Protein AF-A0A811JUZ6-F1 (afdb_monomer_lite)

Organism: NCBI:txid465554

Radius of gyration: 28.34 Å; chains: 1; bounding box: 61×56×76 Å

pLDDT: mean 74.96, std 20.58, range [32.88, 97.19]

InterPro domains:
  IPR011598 Myc-type, basic helix-loop-helix (bHLH) domain [PF00010] (35-86)
  IPR011598 Myc-type, basic helix-loop-helix (bHLH) domain [PS50888] (34-85)
  IPR011598 Myc-type, basic helix-loop-helix (bHLH) domain [SM00353] (40-91)
  IPR036638 Helix-loop-helix DNA-binding domain superfamily [G3DSA:4.10.280.10] (29-95)
  IPR036638 Helix-loop-helix DNA-binding domain superfamily [SSF47459] (28-90)

Foldseek 3Di:
DDDDDDDDDDDDDDDDDDDPPPDPPVVVVVVVVVVVVVVVVVVVVVVVVVLVVLVVLVVVAPDVDPDDDDSVLSVVLSVVVVVLVVQQVVQPWDQDPVRDIDTRDSVVSVVVVVVSVPDDDVVVVVVVVCVVVVVPDPPPDPDDDDD

Sequence (147 aa):
MEGMERYDYYYNQTASSHSPTSSCQSIKSDQKKIKKKKSSEKERIRNLEIKKKLAEIASLMPLQNTQSLSRIRTLRLATKYISHLQGILNGETIDTYEGGRRLRDYNDFQRDVNEEMQRTNSYKERAEMEMRMGLGTSCPPKNQQYY

Structure (mmCIF, N/CA/C/O backbone):
data_AF-A0A811JUZ6-F1
#
_entry.id   AF-A0A811JUZ6-F1
#
loop_
_atom_site.group_PDB
_atom_site.id
_atom_site.type_symbol
_atom_site.label_atom_id
_atom_site.label_alt_id
_atom_site.label_comp_id
_atom_site.label_asym_id
_atom_site.label_entity_id
_atom_site.label_seq_id
_atom_site.pdbx_PDB_ins_code
_atom_site.Cartn_x
_atom_site.Cartn_y
_atom_site.Cartn_z
_atom_site.occupancy
_atom_site.B_iso_or_equiv
_atom_site.auth_seq_id
_atom_site.auth_comp_id
_atom_site.auth_asym_id
_atom_site.auth_atom_id
_atom_site.pdbx_PDB_model_num
ATOM 1 N N . MET A 1 1 ? 1.558 -23.875 49.336 1.00 37.91 1 MET A N 1
ATOM 2 C CA . MET A 1 1 ? 1.652 -23.483 47.917 1.00 37.91 1 MET A CA 1
ATOM 3 C C . MET A 1 1 ? 0.276 -22.967 47.530 1.00 37.91 1 MET A C 1
ATOM 5 O O . MET A 1 1 ? -0.632 -23.770 47.388 1.00 37.91 1 MET A O 1
ATOM 9 N N . GLU A 1 2 ? -0.028 -21.689 47.762 1.00 42.19 2 GLU A N 1
ATOM 10 C CA . GLU A 1 2 ? 0.341 -20.540 46.899 1.00 42.19 2 GLU A CA 1
ATOM 11 C C . GLU A 1 2 ? -0.189 -20.738 45.461 1.00 42.19 2 GLU A C 1
ATOM 13 O O . GLU A 1 2 ? 0.091 -21.764 44.861 1.00 42.19 2 GLU A O 1
ATOM 18 N N . GLY A 1 3 ? -0.978 -19.850 44.851 1.00 39.19 3 GLY A N 1
ATOM 19 C CA . GLY A 1 3 ? -1.150 -18.430 45.130 1.00 39.19 3 GLY A CA 1
ATOM 20 C C . GLY A 1 3 ? -2.511 -17.871 44.700 1.00 39.19 3 GLY A C 1
ATOM 21 O O . GLY A 1 3 ? -3.052 -18.178 43.640 1.00 39.19 3 GLY A O 1
ATOM 22 N N . MET A 1 4 ? -3.013 -17.017 45.591 1.00 40.50 4 MET A N 1
ATOM 23 C CA . MET A 1 4 ? -3.752 -15.774 45.335 1.00 40.50 4 MET A CA 1
ATOM 24 C C . MET A 1 4 ? -3.066 -14.996 44.186 1.00 40.50 4 MET A C 1
ATOM 26 O O . MET A 1 4 ? -1.860 -15.114 44.024 1.00 40.50 4 MET A O 1
ATOM 30 N N . GLU A 1 5 ? -3.743 -14.265 43.299 1.00 44.50 5 GLU A N 1
ATOM 31 C CA . GLU A 1 5 ? -4.327 -12.928 43.508 1.00 44.50 5 GLU A CA 1
ATOM 32 C C . GLU A 1 5 ? -5.259 -12.635 42.306 1.00 44.50 5 GLU A C 1
ATOM 34 O O . GLU A 1 5 ? -4.883 -12.845 41.159 1.00 44.50 5 GLU A O 1
ATOM 39 N N . ARG A 1 6 ? -6.552 -12.323 42.450 1.00 49.72 6 ARG A N 1
ATOM 40 C CA . ARG A 1 6 ? -7.182 -11.145 43.075 1.00 49.72 6 ARG A CA 1
ATOM 41 C C . ARG A 1 6 ? -6.804 -9.819 42.393 1.00 49.72 6 ARG A C 1
ATOM 43 O O . ARG A 1 6 ? -6.071 -9.022 42.955 1.00 49.72 6 ARG A O 1
ATOM 50 N N . TYR A 1 7 ? -7.405 -9.547 41.233 1.00 42.19 7 TYR A N 1
ATOM 51 C CA . TYR A 1 7 ? -7.471 -8.198 40.655 1.00 42.19 7 TYR A CA 1
ATOM 52 C C . TYR A 1 7 ? -8.901 -7.853 40.231 1.00 42.19 7 TYR A C 1
ATOM 54 O O . TYR A 1 7 ? -9.239 -7.841 39.058 1.00 42.19 7 TYR A O 1
ATOM 62 N N . ASP A 1 8 ? -9.732 -7.550 41.224 1.00 42.47 8 ASP A N 1
ATOM 63 C CA . ASP A 1 8 ? -10.999 -6.842 41.044 1.00 42.47 8 ASP A CA 1
ATOM 64 C C . ASP A 1 8 ? -11.174 -5.898 42.235 1.00 42.47 8 ASP A C 1
ATOM 66 O O . ASP A 1 8 ? -11.950 -6.171 43.142 1.00 42.47 8 ASP A O 1
ATOM 70 N N . TYR A 1 9 ? -10.407 -4.807 42.297 1.00 36.41 9 TYR A N 1
ATOM 71 C CA . TYR A 1 9 ? -10.768 -3.666 43.141 1.00 36.41 9 TYR A CA 1
ATOM 72 C C . TYR A 1 9 ? -10.043 -2.409 42.667 1.00 36.41 9 TYR A C 1
ATOM 74 O O . TYR A 1 9 ? -8.823 -2.371 42.683 1.00 36.41 9 TYR A O 1
ATOM 82 N N . TYR A 1 10 ? -10.804 -1.419 42.199 1.00 39.44 10 TYR A N 1
ATOM 83 C CA . TYR A 1 10 ? -10.721 -0.001 42.579 1.00 39.44 10 TYR A CA 1
ATOM 84 C C . TYR A 1 10 ? -11.615 0.799 41.624 1.00 39.44 10 TYR A C 1
ATOM 86 O O . TYR A 1 10 ? -11.217 1.122 40.512 1.00 39.44 10 TYR A O 1
ATOM 94 N N . TYR A 1 11 ? -12.844 1.102 42.052 1.00 35.69 11 TYR A N 1
ATOM 95 C CA . TYR A 1 11 ? -13.319 2.487 42.157 1.00 35.69 11 TYR A CA 1
ATOM 96 C C . TYR A 1 11 ? -14.710 2.535 42.811 1.00 35.69 11 TYR A C 1
ATOM 98 O O . TYR A 1 11 ? -15.635 1.846 42.383 1.00 35.69 11 TYR A O 1
ATOM 106 N N . ASN A 1 12 ? -14.827 3.457 43.774 1.00 36.53 12 ASN A N 1
ATOM 107 C CA . ASN A 1 12 ? -16.031 4.027 44.396 1.00 36.53 12 ASN A CA 1
ATOM 108 C C . ASN A 1 12 ? -16.458 3.464 45.759 1.00 36.53 12 ASN A C 1
ATOM 110 O O . ASN A 1 12 ? -17.409 2.692 45.870 1.00 36.53 12 ASN A O 1
ATOM 114 N N . GLN A 1 13 ? -15.836 3.993 46.816 1.00 32.88 13 GLN A N 1
ATOM 115 C CA . GLN A 1 13 ? -16.524 4.183 48.092 1.00 32.88 13 GLN A CA 1
ATOM 116 C C . GLN A 1 13 ? -15.930 5.380 48.847 1.00 32.88 13 GLN A C 1
ATOM 118 O O . GLN A 1 13 ? -14.979 5.254 49.608 1.00 32.88 13 GLN A O 1
ATOM 123 N N . THR A 1 14 ? -16.491 6.566 48.610 1.00 42.81 14 THR A N 1
ATOM 124 C CA . THR A 1 14 ? -16.527 7.624 49.623 1.00 42.81 14 THR A CA 1
ATOM 125 C C . THR A 1 14 ? -17.924 7.610 50.228 1.00 42.81 14 THR A C 1
ATOM 127 O O . THR A 1 14 ? -18.934 7.594 49.523 1.00 42.81 14 THR A O 1
ATOM 130 N N . ALA A 1 15 ? -17.954 7.494 51.550 1.00 40.59 15 ALA A N 1
ATOM 131 C CA . ALA A 1 15 ? -19.145 7.325 52.356 1.00 40.59 15 ALA A CA 1
ATOM 132 C C . ALA A 1 15 ? -20.106 8.515 52.218 1.00 40.59 15 ALA A C 1
ATOM 134 O O . ALA A 1 15 ? -19.709 9.670 52.356 1.00 40.59 15 ALA A O 1
ATOM 135 N N . SER A 1 16 ? -21.389 8.219 52.015 1.00 37.88 16 SER A N 1
ATOM 136 C CA . SER A 1 16 ? -22.477 9.124 52.369 1.00 37.88 16 SER A CA 1
ATOM 137 C C . SER A 1 16 ? -23.706 8.302 52.766 1.00 37.88 16 SER A C 1
ATOM 139 O O . SER A 1 16 ? -24.125 7.372 52.074 1.00 37.88 16 SER A O 1
ATOM 141 N N . SER A 1 17 ? -24.197 8.627 53.955 1.00 36.22 17 SER A N 1
ATOM 142 C CA . SER A 1 17 ? -25.362 8.122 54.683 1.00 36.22 17 SER A CA 1
ATOM 143 C C . SER A 1 17 ? -26.558 7.724 53.809 1.00 36.22 17 SER A C 1
ATOM 145 O O . SER A 1 17 ? -27.027 8.503 52.983 1.00 36.22 17 SER A O 1
ATOM 147 N N . HIS A 1 18 ? -27.086 6.518 54.032 1.00 39.03 18 HIS A N 1
ATOM 148 C CA . HIS A 1 18 ? -28.285 6.006 53.368 1.00 39.03 18 HIS A CA 1
ATOM 149 C C . HIS A 1 18 ? -29.571 6.567 53.990 1.00 39.03 18 HIS A C 1
ATOM 151 O O . HIS A 1 18 ? -29.889 6.300 55.145 1.00 39.03 18 HIS A O 1
ATOM 157 N N . SER A 1 19 ? -30.340 7.280 53.168 1.00 36.06 19 SER A N 1
ATOM 158 C CA . SER A 1 19 ? -31.801 7.396 53.258 1.00 36.06 19 SER A CA 1
ATOM 159 C C . SER A 1 19 ? -32.424 6.397 52.262 1.00 36.06 19 SER A C 1
ATOM 161 O O . SER A 1 19 ? -31.842 6.184 51.193 1.00 36.06 19 SER A O 1
ATOM 163 N N . PRO A 1 20 ? -33.584 5.773 52.536 1.00 48.97 20 PRO A N 1
ATOM 164 C CA . PRO A 1 20 ? -34.145 4.754 51.657 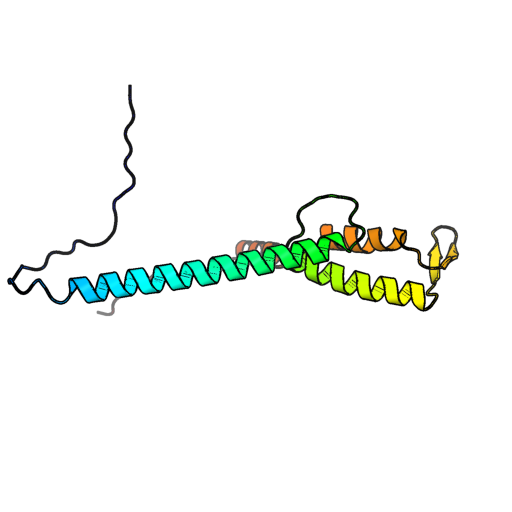1.00 48.97 20 PRO A CA 1
ATOM 165 C C . PRO A 1 20 ? -34.970 5.400 50.534 1.00 48.97 20 PRO A C 1
ATOM 167 O O . PRO A 1 20 ? -36.147 5.693 50.703 1.00 48.97 20 PRO A O 1
ATOM 170 N N . THR A 1 21 ? -34.367 5.606 49.361 1.00 44.41 21 THR A N 1
ATOM 171 C CA . THR A 1 21 ? -35.087 5.919 48.105 1.00 44.41 21 THR A CA 1
ATOM 172 C C . THR A 1 21 ? -34.465 5.168 46.917 1.00 44.41 21 THR A C 1
ATOM 174 O O . THR A 1 21 ? -34.120 5.726 45.878 1.00 44.41 21 THR A O 1
ATOM 177 N N . SER A 1 22 ? -34.287 3.852 47.071 1.00 54.47 22 SER A N 1
ATOM 178 C CA . SER A 1 22 ? -33.660 2.978 46.071 1.00 54.47 22 SER A CA 1
ATOM 179 C C . SER A 1 22 ? -34.705 2.182 45.289 1.00 54.47 22 SER A C 1
ATOM 181 O O . SER A 1 22 ? -35.244 1.200 45.784 1.00 54.47 22 SER A O 1
ATOM 183 N N . SER A 1 23 ? -34.998 2.608 44.060 1.00 48.53 23 SER A N 1
ATOM 184 C CA . SER A 1 23 ? -35.636 1.743 43.050 1.00 48.53 23 SER A CA 1
ATOM 185 C C . SER A 1 23 ? -35.477 2.320 41.634 1.00 48.53 23 SER A C 1
ATOM 187 O O . SER A 1 23 ? -35.085 1.622 40.701 1.00 48.53 23 SER A O 1
ATOM 189 N N . CYS A 1 24 ? -35.622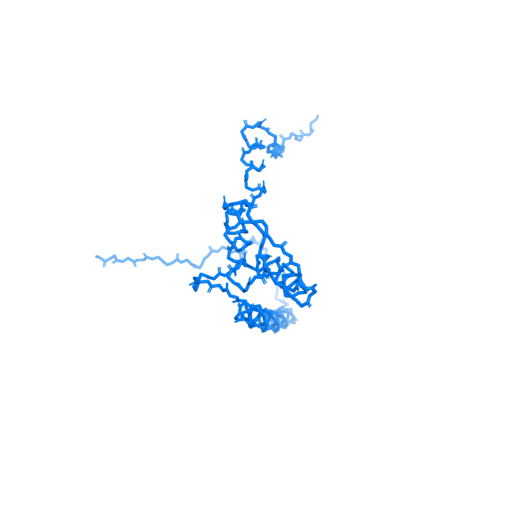 3.638 41.456 1.00 38.78 24 CYS A N 1
ATOM 190 C CA . CYS A 1 24 ? -35.702 4.222 40.107 1.00 38.78 24 CYS A CA 1
ATOM 191 C C . CYS A 1 24 ? -34.365 4.680 39.482 1.00 38.78 24 CYS A C 1
ATOM 193 O O . CYS A 1 24 ? -34.323 4.991 38.288 1.00 38.78 24 CYS A O 1
ATOM 195 N N . GLN A 1 25 ? -33.262 4.742 40.238 1.00 47.16 25 GLN A N 1
ATOM 196 C CA . GLN A 1 25 ? -31.974 5.244 39.720 1.00 47.16 25 GLN A CA 1
ATOM 197 C C . GLN A 1 25 ? -31.077 4.146 39.113 1.00 47.16 25 GLN A C 1
ATOM 199 O O . GLN A 1 25 ? -30.331 4.416 38.168 1.00 47.16 25 GLN A O 1
ATOM 204 N N . SER A 1 26 ? -31.205 2.898 39.579 1.00 54.88 26 SER A N 1
ATOM 205 C CA . SER A 1 26 ? -30.421 1.746 39.101 1.00 54.88 26 SER A CA 1
ATOM 206 C C . SER A 1 26 ? -30.705 1.424 37.625 1.00 5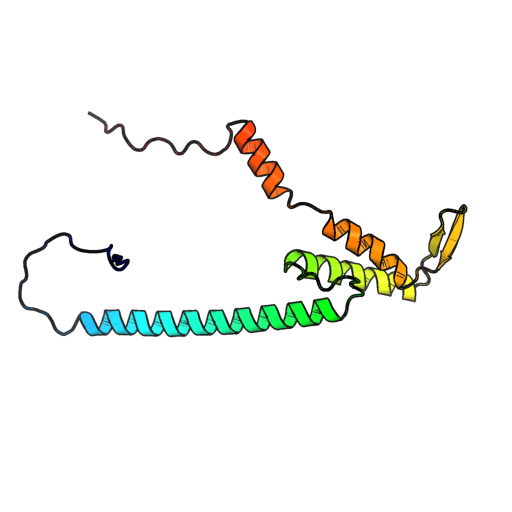4.88 26 SER A C 1
ATOM 208 O O . SER A 1 26 ? -29.770 1.354 36.822 1.00 54.88 26 SER A O 1
ATOM 210 N N . ILE A 1 27 ? -31.979 1.401 37.219 1.00 56.72 27 ILE A N 1
ATOM 211 C CA . ILE A 1 27 ? -32.413 1.069 35.848 1.00 56.72 27 ILE A CA 1
ATOM 212 C C . ILE A 1 27 ? -31.796 2.011 34.799 1.00 56.72 27 ILE A C 1
ATOM 214 O O . ILE A 1 27 ? -31.357 1.575 33.732 1.00 56.72 27 ILE A O 1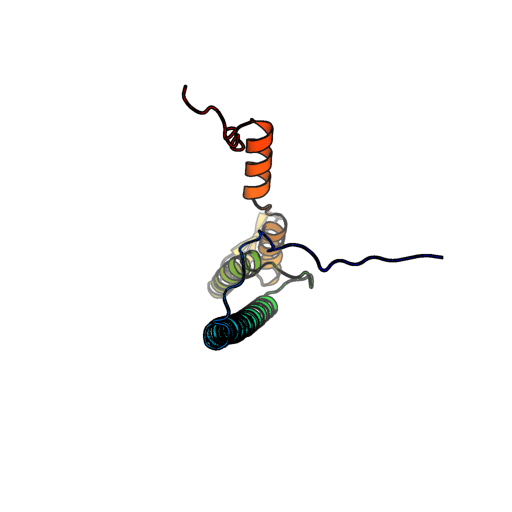
ATOM 218 N N . LYS A 1 28 ? -31.698 3.314 35.098 1.00 57.19 28 LYS A N 1
ATOM 219 C CA . LYS A 1 28 ? -31.121 4.305 34.170 1.00 57.19 28 LYS A CA 1
ATOM 220 C C . LYS A 1 28 ? -29.621 4.077 33.947 1.00 57.19 28 LYS A C 1
ATOM 222 O O . LYS A 1 28 ? -29.124 4.306 32.841 1.00 57.19 28 LYS A O 1
ATOM 227 N N . SER A 1 29 ? -28.899 3.628 34.974 1.00 61.09 29 SER A N 1
ATOM 228 C CA . SER A 1 29 ? -27.462 3.345 34.897 1.00 61.09 29 SER A CA 1
ATOM 229 C C . SER A 1 29 ? -27.164 2.085 34.079 1.00 61.09 29 SER A C 1
ATOM 231 O O . SER A 1 29 ? -26.260 2.093 33.240 1.00 61.09 29 SER A O 1
ATOM 233 N N . ASP A 1 30 ? -27.982 1.043 34.222 1.00 61.84 30 ASP A N 1
ATOM 234 C CA . ASP A 1 30 ? -27.797 -0.215 33.502 1.00 61.84 30 ASP A CA 1
ATOM 235 C C . ASP A 1 30 ? -28.236 -0.100 32.043 1.00 61.84 30 ASP A C 1
ATOM 237 O O . ASP A 1 30 ? -27.533 -0.576 31.150 1.00 61.84 30 ASP A O 1
ATOM 241 N N . GLN A 1 31 ? -29.284 0.676 31.750 1.00 62.69 31 GLN A N 1
ATOM 242 C CA . GLN A 1 31 ? -29.618 1.039 30.371 1.00 62.69 31 GLN A CA 1
ATOM 243 C C . GLN A 1 31 ? -28.494 1.828 29.677 1.00 62.69 31 GLN A C 1
ATOM 245 O O . GLN A 1 31 ? -28.215 1.583 28.500 1.00 62.69 31 GLN A O 1
ATOM 250 N N . LYS A 1 32 ? -27.802 2.741 30.378 1.00 63.81 32 LYS A N 1
ATOM 251 C CA . LYS A 1 32 ? -26.620 3.441 29.835 1.00 63.81 32 LYS A CA 1
ATOM 252 C C . LYS A 1 32 ? -25.460 2.476 29.566 1.00 63.81 32 LYS A C 1
ATOM 254 O O . LYS A 1 32 ? -24.842 2.568 28.505 1.00 63.81 32 LYS A O 1
ATOM 259 N N . LYS A 1 33 ? -25.193 1.517 30.461 1.00 69.38 33 LYS A N 1
ATOM 260 C CA . LYS A 1 33 ? -24.170 0.472 30.257 1.00 69.38 33 LYS A CA 1
ATOM 261 C C . LYS A 1 33 ? -24.509 -0.436 29.070 1.00 69.38 33 LYS A C 1
ATOM 263 O O . LYS A 1 33 ? -23.631 -0.719 28.260 1.00 69.38 33 LYS A O 1
ATOM 268 N N . ILE A 1 34 ? -25.771 -0.844 28.917 1.00 69.62 34 ILE A N 1
ATOM 269 C CA . ILE A 1 34 ? -26.241 -1.665 27.787 1.00 69.62 34 ILE A CA 1
ATOM 270 C C . ILE A 1 34 ? -26.110 -0.897 26.464 1.00 69.62 34 ILE A C 1
ATOM 272 O O . ILE A 1 34 ? -25.583 -1.440 25.492 1.00 69.62 34 ILE A O 1
ATOM 276 N N . LYS A 1 35 ? -26.519 0.380 26.419 1.00 71.56 35 LYS A N 1
ATOM 277 C CA . LYS A 1 35 ? -26.339 1.247 25.238 1.00 71.56 35 LYS A CA 1
ATOM 278 C C . LYS A 1 35 ? -24.858 1.426 24.884 1.00 71.56 35 LYS A C 1
ATOM 280 O O . LYS A 1 35 ? -24.500 1.311 23.714 1.00 71.56 35 LYS A O 1
ATOM 285 N N . LYS A 1 36 ? -23.988 1.620 25.884 1.00 74.69 36 LYS A N 1
ATOM 286 C CA . LYS A 1 36 ? -22.529 1.702 25.700 1.00 74.69 36 LYS A CA 1
ATOM 287 C C . LYS A 1 36 ? -21.958 0.402 25.123 1.00 74.69 36 LYS A C 1
ATOM 289 O O . LYS A 1 36 ? -21.234 0.466 24.139 1.00 74.69 36 LYS A O 1
ATOM 294 N N . LYS A 1 37 ? -22.346 -0.767 25.654 1.00 78.19 37 LYS A N 1
ATOM 295 C CA . LYS A 1 37 ? -21.927 -2.084 25.133 1.00 78.19 37 LYS A CA 1
ATOM 296 C C . LYS A 1 37 ? -22.337 -2.286 23.670 1.00 78.19 37 LYS A C 1
ATOM 298 O O . LYS A 1 37 ? -21.502 -2.670 22.859 1.00 78.19 37 LYS A O 1
ATOM 303 N N . LYS A 1 38 ? -23.585 -1.956 23.311 1.00 83.44 38 LYS A N 1
ATOM 304 C CA . LYS A 1 38 ? -24.066 -2.027 21.917 1.00 83.44 38 LYS A CA 1
ATOM 305 C C . LYS A 1 38 ? -23.283 -1.093 20.985 1.00 83.44 38 LYS A C 1
ATOM 307 O O . LYS A 1 38 ? -22.932 -1.488 19.878 1.00 83.44 38 LYS A O 1
ATOM 312 N N . SER A 1 39 ? -22.979 0.125 21.437 1.00 83.75 39 SER A N 1
ATOM 313 C CA . SER A 1 39 ? -22.167 1.077 20.667 1.00 83.75 39 SER A CA 1
ATOM 314 C C . SER A 1 39 ? -20.729 0.592 20.471 1.00 83.75 39 SER A C 1
ATOM 316 O O . SER A 1 39 ? -20.200 0.695 19.368 1.00 83.75 39 SER A O 1
ATOM 318 N N . SER A 1 40 ? -20.098 0.054 21.518 1.00 91.00 40 SER A N 1
ATOM 319 C CA . SER A 1 40 ? -18.746 -0.510 21.440 1.00 91.00 40 SER A CA 1
ATOM 320 C C . SER A 1 40 ? -18.683 -1.703 20.490 1.00 91.00 40 SER A C 1
ATOM 322 O O . SER A 1 40 ? -17.739 -1.810 19.713 1.00 91.00 40 SER A O 1
ATOM 324 N N . GLU A 1 41 ? -19.702 -2.562 20.498 1.00 92.44 41 GLU A N 1
ATOM 325 C CA . GLU A 1 41 ? -19.770 -3.709 19.592 1.00 92.44 41 GLU A CA 1
ATOM 326 C C . GLU A 1 41 ? -19.928 -3.280 18.128 1.00 92.44 41 GLU A C 1
ATOM 328 O O . GLU A 1 41 ? -19.220 -3.779 17.255 1.00 92.44 41 GLU A O 1
ATOM 333 N N . LYS A 1 42 ? -20.777 -2.280 17.855 1.00 94.44 42 LYS A N 1
ATOM 334 C CA . LYS A 1 42 ? -20.904 -1.699 16.511 1.00 94.44 42 LYS A CA 1
ATOM 335 C C . LYS A 1 42 ? -19.563 -1.161 15.999 1.00 94.44 42 LYS A C 1
ATOM 337 O O . LYS A 1 42 ? -19.185 -1.413 14.858 1.00 94.44 42 LYS A O 1
ATOM 342 N N . GLU A 1 43 ? -18.827 -0.455 16.852 1.00 94.38 43 GLU A N 1
ATOM 343 C CA . GLU A 1 43 ? -17.508 0.083 16.517 1.00 94.38 43 GLU A CA 1
ATOM 344 C C . GLU A 1 43 ? -16.458 -1.023 16.320 1.00 94.38 43 GLU A C 1
ATOM 346 O O . GLU A 1 43 ? -15.600 -0.929 15.437 1.00 94.38 43 GLU A O 1
ATOM 351 N N . ARG A 1 44 ? -16.541 -2.113 17.089 1.00 95.44 44 ARG A N 1
ATOM 352 C CA . ARG A 1 44 ? -15.692 -3.298 16.912 1.00 95.44 44 ARG A CA 1
ATOM 353 C C . ARG A 1 44 ? -15.908 -3.935 15.539 1.00 95.44 44 ARG A C 1
ATOM 355 O O . ARG A 1 44 ? -14.928 -4.195 14.842 1.00 95.44 44 ARG A O 1
ATOM 362 N N . ILE A 1 45 ? -17.165 -4.141 15.139 1.00 96.38 45 ILE A N 1
ATOM 363 C CA . ILE A 1 45 ? -17.529 -4.705 13.830 1.00 96.38 45 ILE A CA 1
ATOM 364 C C . ILE A 1 45 ? -17.016 -3.805 12.701 1.00 96.38 45 ILE A C 1
ATOM 366 O O . ILE A 1 45 ? -16.323 -4.285 11.805 1.00 96.38 45 ILE A O 1
ATOM 370 N N . ARG A 1 46 ? -17.252 -2.490 12.791 1.00 96.06 46 ARG A N 1
ATOM 371 C CA . ARG A 1 46 ? -16.740 -1.509 11.820 1.00 96.06 46 ARG A CA 1
ATOM 372 C C . ARG A 1 46 ? -15.217 -1.590 11.671 1.00 96.06 46 ARG A C 1
ATOM 374 O O . ARG A 1 46 ? -14.686 -1.597 10.565 1.00 96.06 46 ARG A O 1
ATOM 381 N N . ASN A 1 47 ? -14.491 -1.683 12.786 1.00 96.00 47 ASN A N 1
ATOM 382 C CA . ASN A 1 47 ? -13.035 -1.814 12.758 1.00 96.00 47 ASN A CA 1
ATOM 383 C C . ASN A 1 47 ? -12.562 -3.138 12.149 1.00 96.00 47 ASN A C 1
ATOM 385 O O . ASN A 1 47 ? -11.495 -3.169 11.530 1.00 96.00 47 ASN A O 1
ATOM 389 N N . LEU A 1 48 ? -13.319 -4.219 12.335 1.00 95.31 48 LEU A N 1
ATOM 390 C CA . LEU A 1 48 ? -13.023 -5.520 11.742 1.00 95.31 48 LEU A CA 1
ATOM 391 C C . LEU A 1 48 ? -13.185 -5.474 10.220 1.00 95.31 48 LEU A C 1
ATOM 393 O O . LEU A 1 48 ? -12.303 -5.940 9.502 1.00 95.31 48 LEU A O 1
ATOM 397 N N . GLU A 1 49 ? -14.242 -4.829 9.731 1.00 96.94 49 GLU A N 1
ATOM 398 C CA . GLU A 1 49 ? -14.455 -4.601 8.302 1.00 96.94 49 GLU A CA 1
ATOM 399 C C . GLU A 1 49 ? -13.325 -3.767 7.679 1.00 96.94 49 GLU A C 1
ATOM 401 O O . GLU A 1 49 ? -12.756 -4.153 6.659 1.00 96.94 49 GLU A O 1
ATOM 406 N N . ILE A 1 50 ? -12.904 -2.686 8.343 1.00 95.88 50 ILE A N 1
ATOM 407 C CA . ILE A 1 50 ? -11.762 -1.871 7.895 1.00 95.88 50 ILE A CA 1
ATOM 408 C C . ILE A 1 50 ? -10.482 -2.706 7.810 1.00 95.88 50 ILE A C 1
ATOM 410 O O . ILE A 1 50 ? -9.736 -2.602 6.837 1.00 95.88 50 ILE A O 1
ATOM 414 N N . LYS A 1 51 ? -10.206 -3.542 8.820 1.00 94.06 51 LYS A N 1
ATOM 415 C CA . LYS A 1 51 ? -9.036 -4.433 8.803 1.00 94.06 51 LYS A CA 1
ATOM 416 C C . LYS A 1 51 ? -9.104 -5.417 7.635 1.00 94.06 51 LYS A C 1
ATOM 418 O O . LYS A 1 51 ? -8.091 -5.609 6.970 1.00 94.06 51 LYS A O 1
ATOM 423 N N . LYS A 1 52 ? -10.283 -5.985 7.362 1.00 95.06 52 LYS A N 1
ATOM 424 C CA . LYS A 1 52 ? -10.502 -6.880 6.221 1.00 95.06 52 LYS A CA 1
ATOM 425 C C . LYS A 1 52 ? -10.184 -6.177 4.900 1.00 95.06 52 LYS A C 1
ATOM 427 O O . LYS A 1 52 ? -9.391 -6.691 4.122 1.00 95.06 52 LYS A O 1
ATOM 432 N N . LYS A 1 53 ? -10.720 -4.973 4.678 1.00 96.06 53 LYS A N 1
ATOM 433 C CA . LYS A 1 53 ? -10.466 -4.202 3.450 1.00 96.06 53 LYS A CA 1
ATOM 434 C C . LYS A 1 53 ? -9.006 -3.794 3.277 1.00 96.06 53 LYS A C 1
ATOM 436 O O . LYS A 1 53 ? -8.488 -3.837 2.168 1.00 96.06 53 LYS A O 1
ATOM 441 N N . LEU A 1 54 ? -8.309 -3.470 4.363 1.00 94.44 54 LEU A N 1
ATOM 442 C CA . LEU A 1 54 ? -6.869 -3.207 4.305 1.00 94.44 54 LEU A CA 1
ATOM 443 C C . LEU A 1 54 ? -6.056 -4.456 3.940 1.00 94.44 54 LEU A C 1
ATOM 445 O O . LEU A 1 54 ? -5.079 -4.341 3.205 1.00 94.44 54 LEU A O 1
ATOM 449 N N . ALA A 1 55 ? -6.458 -5.636 4.420 1.00 92.19 55 ALA A N 1
ATOM 450 C CA . ALA A 1 55 ? -5.824 -6.894 4.033 1.00 92.19 55 ALA A CA 1
ATOM 451 C C . ALA A 1 55 ? -6.075 -7.227 2.552 1.00 92.19 55 ALA A C 1
ATOM 453 O O . ALA A 1 55 ? -5.143 -7.627 1.859 1.00 92.19 55 ALA A O 1
ATOM 454 N N . GLU A 1 56 ? -7.294 -6.990 2.051 1.00 94.00 56 GLU A N 1
ATOM 455 C CA . GLU A 1 56 ? -7.620 -7.123 0.623 1.00 94.00 56 GLU A CA 1
ATOM 456 C C . GLU A 1 56 ? -6.704 -6.228 -0.233 1.00 94.00 56 GLU A C 1
ATOM 458 O O . GLU A 1 56 ? -6.051 -6.723 -1.147 1.00 94.00 56 GLU A O 1
ATOM 463 N N . ILE A 1 57 ? -6.558 -4.942 0.112 1.00 94.44 5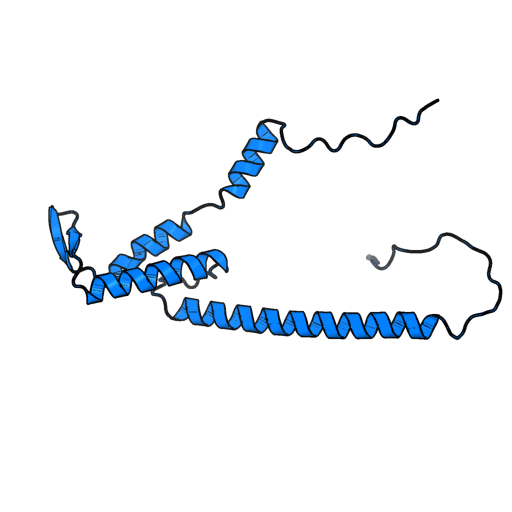7 ILE A N 1
ATOM 464 C CA . ILE A 1 57 ? -5.646 -4.021 -0.592 1.00 94.44 57 ILE A CA 1
ATOM 465 C C . ILE A 1 57 ? -4.201 -4.536 -0.574 1.00 94.44 57 ILE A C 1
ATOM 467 O O . ILE A 1 57 ? -3.523 -4.500 -1.597 1.00 94.44 57 ILE A O 1
ATOM 471 N N . ALA A 1 58 ? -3.725 -5.027 0.574 1.00 92.38 58 ALA A N 1
ATOM 472 C CA . ALA A 1 58 ? -2.367 -5.552 0.691 1.00 92.38 58 ALA A CA 1
ATOM 473 C C . ALA A 1 58 ? -2.120 -6.756 -0.232 1.00 92.38 58 ALA A C 1
ATOM 475 O O . ALA A 1 58 ? -1.043 -6.854 -0.810 1.00 92.38 58 ALA A O 1
ATOM 476 N N . SER A 1 59 ? -3.119 -7.626 -0.412 1.00 91.69 59 SER A N 1
ATOM 477 C CA . SER A 1 59 ? -3.008 -8.816 -1.267 1.00 91.69 59 SER A CA 1
ATOM 478 C C . SER A 1 59 ? -2.896 -8.518 -2.766 1.00 91.69 59 SER A C 1
ATOM 480 O O . SER A 1 59 ? -2.430 -9.366 -3.518 1.00 91.69 59 SER A O 1
ATOM 482 N N . LEU A 1 60 ? -3.295 -7.319 -3.203 1.00 92.56 60 LEU A N 1
ATOM 483 C CA . LEU A 1 60 ? -3.205 -6.902 -4.607 1.00 92.56 60 LEU A CA 1
ATOM 484 C C . LEU A 1 60 ? -1.804 -6.410 -5.005 1.00 92.56 60 LEU A C 1
ATOM 486 O O . LEU A 1 60 ? -1.539 -6.226 -6.192 1.00 92.56 60 LEU A O 1
ATOM 490 N N . MET A 1 61 ? -0.921 -6.160 -4.035 1.00 91.75 61 MET A N 1
ATOM 491 C CA . MET A 1 61 ? 0.423 -5.633 -4.274 1.00 91.75 61 MET A CA 1
ATOM 492 C C . MET A 1 61 ? 1.475 -6.757 -4.278 1.00 91.75 61 MET A C 1
ATOM 494 O O . MET A 1 61 ? 1.366 -7.681 -3.468 1.00 91.75 61 MET A O 1
ATOM 498 N N . PRO A 1 62 ? 2.540 -6.661 -5.101 1.00 89.44 62 PRO A N 1
ATOM 499 C CA . PRO A 1 62 ? 3.673 -7.582 -5.050 1.00 89.44 62 PRO A CA 1
ATOM 500 C C . PRO A 1 62 ? 4.513 -7.372 -3.795 1.00 89.44 62 PRO A C 1
ATOM 502 O O . PRO A 1 62 ? 5.531 -6.684 -3.808 1.00 89.44 62 PRO A O 1
ATOM 505 N N . LEU A 1 63 ? 4.101 -7.966 -2.685 1.00 85.56 63 LEU A N 1
ATOM 506 C CA . LEU A 1 63 ? 4.866 -7.958 -1.443 1.00 85.56 63 LEU A CA 1
ATOM 507 C C . LEU A 1 63 ? 5.570 -9.311 -1.314 1.00 85.56 63 LEU A C 1
ATOM 509 O O . LEU A 1 63 ? 4.901 -10.333 -1.199 1.00 85.56 63 LEU A O 1
ATOM 513 N N . GLN A 1 64 ? 6.910 -9.343 -1.330 1.00 72.75 64 GLN A N 1
ATOM 514 C CA . GLN A 1 64 ? 7.646 -10.621 -1.233 1.00 72.75 64 GLN A CA 1
ATOM 515 C C . GLN A 1 64 ? 7.511 -11.285 0.140 1.00 72.75 64 GLN A C 1
ATOM 517 O O . GLN A 1 64 ? 7.655 -12.497 0.269 1.00 72.75 64 GLN A O 1
ATOM 522 N N . ASN A 1 65 ? 7.202 -10.491 1.167 1.00 63.66 65 ASN A N 1
ATOM 523 C CA . ASN A 1 65 ? 7.121 -10.950 2.543 1.00 63.66 65 ASN A CA 1
ATOM 524 C C . ASN A 1 65 ? 5.687 -10.810 3.052 1.00 63.66 65 ASN A C 1
ATOM 526 O O . ASN A 1 65 ? 5.098 -9.732 2.985 1.00 63.66 65 ASN A O 1
ATOM 530 N N . THR A 1 66 ? 5.170 -11.868 3.676 1.00 58.88 66 THR A N 1
ATOM 531 C CA . THR A 1 66 ? 3.876 -11.918 4.383 1.00 58.88 66 THR A CA 1
ATOM 532 C C . THR A 1 66 ? 3.838 -11.059 5.656 1.00 58.88 66 THR A C 1
ATOM 534 O O . THR A 1 66 ? 3.000 -11.269 6.535 1.00 58.88 66 THR A O 1
ATOM 537 N N . GLN A 1 67 ? 4.750 -10.091 5.803 1.00 64.25 67 GLN A N 1
ATOM 538 C CA . GLN A 1 67 ? 4.757 -9.216 6.964 1.00 64.25 67 GLN A CA 1
ATOM 539 C C . GLN A 1 67 ? 3.486 -8.374 6.981 1.00 64.25 67 GLN A C 1
ATOM 541 O O . GLN A 1 67 ? 3.115 -7.736 5.995 1.00 64.25 67 GLN A O 1
ATOM 546 N N . SER A 1 68 ? 2.825 -8.354 8.138 1.00 75.19 68 SER A N 1
ATOM 547 C CA . SER A 1 68 ? 1.629 -7.547 8.332 1.00 75.19 68 SER A CA 1
ATOM 548 C C . SER A 1 68 ? 1.970 -6.069 8.137 1.00 75.19 68 SER A C 1
ATOM 550 O O . SER A 1 68 ? 2.658 -5.463 8.965 1.00 75.19 68 SER A O 1
ATOM 552 N N . LEU A 1 69 ? 1.482 -5.475 7.051 1.00 85.12 69 LEU A N 1
ATOM 553 C CA . LEU A 1 69 ? 1.610 -4.041 6.831 1.00 85.12 69 LEU A CA 1
ATOM 554 C C . LEU A 1 69 ? 0.772 -3.273 7.859 1.00 85.12 69 LEU A C 1
ATOM 556 O O . LEU A 1 69 ? -0.370 -3.624 8.166 1.00 85.12 69 LEU A O 1
ATOM 560 N N . SER A 1 70 ? 1.331 -2.183 8.383 1.00 90.88 70 SER A N 1
ATOM 561 C CA . SER A 1 70 ? 0.549 -1.227 9.164 1.00 90.88 70 SER A CA 1
ATOM 562 C C . SER A 1 70 ? -0.417 -0.470 8.249 1.00 90.88 70 SER A C 1
ATOM 564 O O . SER A 1 70 ? -0.125 -0.267 7.072 1.00 90.88 70 SER A O 1
ATOM 566 N N . ARG A 1 71 ? -1.542 0.020 8.795 1.00 91.56 71 ARG A N 1
ATOM 567 C CA . ARG A 1 71 ? -2.575 0.729 8.010 1.00 91.56 71 ARG A CA 1
ATOM 568 C C . ARG A 1 71 ? -1.987 1.838 7.130 1.00 91.56 71 ARG A C 1
ATOM 570 O O . ARG A 1 71 ? -2.322 1.940 5.958 1.00 91.56 71 ARG A O 1
ATOM 577 N N . ILE A 1 72 ? -1.093 2.651 7.695 1.00 91.88 72 ILE A N 1
ATOM 578 C CA . ILE A 1 72 ? -0.468 3.768 6.978 1.00 91.88 72 ILE A CA 1
ATOM 579 C C . ILE A 1 72 ? 0.457 3.291 5.852 1.00 91.88 72 ILE A C 1
ATOM 581 O O . ILE A 1 72 ? 0.441 3.873 4.770 1.00 91.88 72 ILE A O 1
ATOM 585 N N . ARG A 1 73 ? 1.221 2.214 6.076 1.00 91.25 73 ARG A N 1
ATOM 586 C CA . ARG A 1 73 ? 2.107 1.641 5.055 1.00 91.25 73 ARG A CA 1
ATOM 587 C C . ARG A 1 73 ? 1.302 1.020 3.919 1.00 91.25 73 ARG A C 1
ATOM 589 O O . ARG A 1 73 ? 1.619 1.285 2.768 1.00 91.25 73 ARG A O 1
ATOM 596 N N . THR A 1 74 ? 0.225 0.291 4.230 1.00 93.75 74 THR A N 1
ATOM 597 C CA . THR A 1 74 ? -0.704 -0.251 3.223 1.00 93.75 74 THR A CA 1
ATOM 598 C C . THR A 1 74 ? -1.208 0.845 2.293 1.00 93.75 74 THR A C 1
ATOM 600 O O . THR A 1 74 ? -1.142 0.689 1.081 1.00 93.75 74 THR A O 1
ATOM 603 N N . LEU A 1 75 ? -1.667 1.970 2.849 1.00 95.94 75 LEU A N 1
ATOM 604 C CA . LEU A 1 75 ? -2.204 3.070 2.048 1.00 95.94 75 LEU A CA 1
ATOM 605 C C . LEU A 1 75 ? -1.131 3.729 1.172 1.00 95.94 75 LEU A C 1
ATOM 607 O O . LEU A 1 75 ? -1.367 3.960 -0.008 1.00 95.94 75 LEU A O 1
ATOM 611 N N . ARG A 1 76 ? 0.061 3.993 1.719 1.00 94.62 76 ARG A N 1
ATOM 612 C CA . ARG A 1 76 ? 1.159 4.605 0.953 1.00 94.62 76 ARG A CA 1
ATOM 613 C C . ARG A 1 76 ? 1.649 3.709 -0.178 1.00 94.62 76 ARG A C 1
ATOM 615 O O . ARG A 1 76 ? 1.847 4.195 -1.289 1.00 94.62 76 ARG A O 1
ATOM 622 N N . LEU A 1 77 ? 1.832 2.419 0.100 1.00 94.56 77 LEU A N 1
ATOM 623 C CA . LEU A 1 77 ? 2.242 1.451 -0.913 1.00 94.56 77 LEU A CA 1
ATOM 624 C C . LEU A 1 77 ? 1.169 1.276 -1.982 1.00 94.56 77 LEU A C 1
ATOM 626 O O . LEU A 1 77 ? 1.519 1.236 -3.153 1.00 94.56 77 LEU A O 1
ATOM 630 N N . ALA A 1 78 ? -0.116 1.270 -1.617 1.00 96.31 78 ALA A N 1
ATOM 631 C CA . ALA A 1 78 ? -1.199 1.167 -2.592 1.00 96.31 78 ALA A CA 1
ATOM 632 C C . ALA A 1 78 ? -1.182 2.335 -3.587 1.00 96.31 78 ALA A C 1
ATOM 634 O O . ALA A 1 78 ? -1.243 2.115 -4.794 1.00 96.31 78 ALA A O 1
ATOM 635 N N . THR A 1 79 ? -1.022 3.572 -3.105 1.00 97.19 79 THR A N 1
ATOM 636 C CA . THR A 1 79 ? -0.894 4.740 -3.988 1.00 97.19 79 THR A CA 1
ATOM 637 C C . THR A 1 79 ? 0.336 4.633 -4.890 1.00 97.19 79 THR A C 1
ATOM 639 O O . THR A 1 79 ? 0.223 4.843 -6.095 1.00 97.19 79 THR A O 1
ATOM 642 N N . LYS A 1 80 ? 1.497 4.256 -4.334 1.00 95.56 80 LYS A N 1
ATOM 643 C CA . LYS A 1 80 ? 2.723 4.047 -5.123 1.00 95.56 80 LYS A CA 1
ATOM 644 C C . LYS A 1 80 ? 2.534 2.964 -6.183 1.00 95.56 80 LYS A C 1
ATOM 646 O O . LYS A 1 80 ? 3.005 3.132 -7.299 1.00 95.56 80 LYS A O 1
ATOM 651 N N . TYR A 1 81 ? 1.829 1.885 -5.854 1.00 96.38 81 TYR A N 1
ATOM 652 C CA . TYR A 1 81 ? 1.592 0.780 -6.773 1.00 96.38 81 TYR A CA 1
ATOM 653 C C . TYR A 1 81 ? 0.686 1.188 -7.936 1.00 96.38 81 TYR A C 1
ATOM 655 O O . TYR A 1 81 ? 0.983 0.862 -9.079 1.00 96.38 81 TYR A O 1
ATOM 663 N N . ILE A 1 82 ? -0.359 1.984 -7.677 1.00 96.75 82 ILE A N 1
ATOM 664 C CA . ILE A 1 82 ? -1.186 2.572 -8.743 1.00 96.75 82 ILE A CA 1
ATOM 665 C C . ILE A 1 82 ? -0.313 3.401 -9.692 1.00 96.75 82 ILE A C 1
ATOM 667 O O . ILE A 1 82 ? -0.352 3.184 -10.901 1.00 96.75 82 ILE A O 1
ATOM 671 N N . SER A 1 83 ? 0.513 4.305 -9.158 1.00 96.56 83 SER A N 1
ATOM 672 C CA . SER A 1 83 ? 1.424 5.117 -9.976 1.00 96.56 83 SER A CA 1
ATOM 673 C C . SER A 1 83 ? 2.455 4.271 -10.724 1.00 96.56 83 SER A C 1
ATOM 675 O O . SER A 1 83 ? 2.778 4.557 -11.872 1.00 96.56 83 SER A O 1
ATOM 677 N N . HIS A 1 84 ? 2.946 3.202 -10.102 1.00 95.56 84 HIS A N 1
ATOM 678 C CA . HIS A 1 84 ? 3.879 2.271 -10.720 1.00 95.56 84 HIS A CA 1
ATOM 679 C C . HIS A 1 84 ? 3.253 1.561 -11.928 1.00 95.56 84 HIS A C 1
ATOM 681 O O . HIS A 1 84 ? 3.854 1.545 -13.001 1.00 95.56 84 HIS A O 1
ATOM 687 N N . LEU A 1 85 ? 2.032 1.036 -11.782 1.00 96.25 85 LEU A N 1
ATOM 688 C CA . LEU A 1 85 ? 1.290 0.407 -12.876 1.00 96.25 85 LEU A CA 1
ATOM 689 C C . LEU A 1 85 ? 0.978 1.402 -13.999 1.00 96.25 85 LEU A C 1
ATOM 691 O O . LEU A 1 85 ? 1.088 1.054 -15.171 1.00 96.25 85 LEU A O 1
ATOM 695 N N . GLN A 1 86 ? 0.640 2.649 -13.660 1.00 96.81 86 GLN A N 1
ATOM 696 C CA . GLN A 1 86 ? 0.473 3.718 -14.650 1.00 96.81 86 GLN A CA 1
ATOM 697 C C . GLN A 1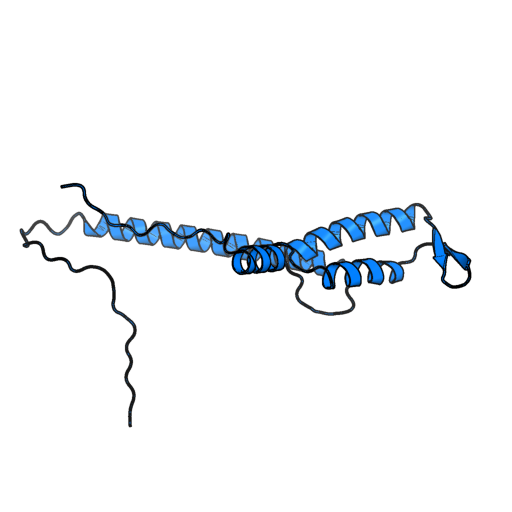 86 ? 1.769 3.973 -15.433 1.00 96.81 86 GLN A C 1
ATOM 699 O O . GLN A 1 86 ? 1.719 4.105 -16.652 1.00 96.81 86 GLN A O 1
ATOM 704 N N . GLY A 1 87 ? 2.924 3.986 -14.761 1.00 95.25 87 GLY A N 1
ATOM 705 C CA . GLY A 1 87 ? 4.232 4.105 -15.412 1.00 95.25 87 GLY A CA 1
ATOM 706 C C . GLY A 1 87 ? 4.506 2.966 -16.398 1.00 95.25 87 GLY A C 1
ATOM 707 O O . GLY A 1 87 ? 4.932 3.223 -17.522 1.00 95.25 87 GLY A O 1
ATOM 708 N N . ILE A 1 88 ? 4.182 1.722 -16.024 1.00 95.44 88 ILE A N 1
ATOM 709 C CA . ILE A 1 88 ? 4.295 0.557 -16.922 1.00 95.44 88 ILE A CA 1
ATOM 710 C C . ILE A 1 88 ? 3.398 0.731 -18.153 1.00 95.44 88 ILE A C 1
ATOM 712 O O . ILE A 1 88 ? 3.866 0.586 -19.280 1.00 95.44 88 ILE A O 1
ATOM 716 N N . LEU A 1 89 ? 2.121 1.073 -17.952 1.00 95.25 89 LEU A N 1
ATOM 717 C CA . LEU A 1 89 ? 1.158 1.248 -19.047 1.00 95.25 89 LEU A CA 1
ATOM 718 C C . LEU A 1 89 ? 1.557 2.373 -20.010 1.00 95.25 89 LEU A C 1
ATOM 720 O O . LEU A 1 89 ? 1.302 2.274 -21.207 1.00 95.25 89 LEU A O 1
ATOM 724 N N . ASN A 1 90 ? 2.209 3.414 -19.497 1.00 95.62 90 ASN A N 1
ATOM 725 C CA . ASN A 1 90 ? 2.698 4.539 -20.289 1.00 95.62 90 ASN A CA 1
ATOM 726 C C . ASN A 1 90 ? 4.067 4.277 -20.945 1.00 95.62 90 ASN A C 1
ATOM 728 O O . ASN A 1 90 ? 4.574 5.154 -21.643 1.00 95.62 90 ASN A O 1
ATOM 732 N N . GLY A 1 91 ? 4.683 3.109 -20.728 1.00 93.06 91 GLY A N 1
ATOM 733 C CA . GLY A 1 91 ? 5.990 2.766 -21.294 1.00 93.06 91 GLY A CA 1
ATOM 734 C C . GLY A 1 91 ? 7.162 3.530 -20.670 1.00 93.06 91 GLY A C 1
ATOM 735 O O . GLY A 1 91 ? 8.160 3.786 -21.342 1.00 93.06 91 GLY A O 1
ATOM 736 N N . GLU A 1 92 ? 7.054 3.922 -19.398 1.00 93.75 92 GLU A N 1
ATOM 737 C CA . GLU A 1 92 ? 8.121 4.621 -18.682 1.00 93.75 92 GLU A CA 1
ATOM 738 C C . GLU A 1 92 ? 9.387 3.750 -18.597 1.00 93.75 92 GLU A C 1
ATOM 740 O O . GLU A 1 92 ? 9.334 2.562 -18.263 1.00 93.75 92 GLU A O 1
ATOM 745 N N . THR A 1 93 ? 10.547 4.343 -18.880 1.00 92.00 93 THR A N 1
ATOM 746 C CA . THR A 1 93 ? 11.844 3.659 -18.805 1.00 92.00 93 THR A CA 1
ATOM 747 C C . THR A 1 93 ? 12.580 3.982 -17.513 1.00 92.00 93 THR A C 1
ATOM 749 O O . THR A 1 93 ? 12.542 5.121 -17.051 1.00 92.00 93 THR A O 1
ATOM 752 N N . ILE A 1 94 ? 13.326 3.015 -16.988 1.00 90.44 94 ILE A N 1
ATOM 753 C CA . ILE A 1 94 ? 14.198 3.165 -15.822 1.00 90.44 94 ILE A CA 1
ATOM 754 C C . ILE A 1 94 ? 15.651 2.975 -16.263 1.00 90.44 94 ILE A C 1
ATOM 756 O O . ILE A 1 94 ? 15.952 2.124 -17.107 1.00 90.44 94 ILE A O 1
ATOM 760 N N . ASP A 1 95 ? 16.547 3.770 -15.681 1.00 89.69 95 ASP A N 1
ATOM 761 C CA . ASP A 1 95 ? 17.987 3.613 -15.854 1.00 89.69 95 ASP A CA 1
ATOM 762 C C . ASP A 1 95 ? 18.473 2.327 -15.160 1.00 89.69 95 ASP A C 1
ATOM 764 O O . ASP A 1 95 ? 18.097 2.003 -14.030 1.00 89.69 95 ASP A O 1
ATOM 768 N N . THR A 1 96 ? 19.307 1.574 -15.866 1.00 86.31 96 THR A N 1
ATOM 769 C CA . THR A 1 96 ? 19.938 0.343 -15.384 1.00 86.31 96 THR A CA 1
ATOM 770 C C . THR A 1 96 ? 21.335 0.635 -14.848 1.00 86.31 96 THR A C 1
ATOM 772 O O . THR A 1 96 ? 21.974 1.610 -15.240 1.00 86.31 96 THR A O 1
ATOM 775 N N . TYR A 1 97 ? 21.843 -0.240 -13.980 1.00 79.31 97 TYR A N 1
ATOM 776 C CA . TYR A 1 97 ? 23.193 -0.113 -13.419 1.00 79.31 97 TYR A CA 1
ATOM 777 C C . TYR A 1 97 ? 24.305 -0.154 -14.481 1.00 79.31 97 TYR A C 1
ATOM 779 O O . TYR A 1 97 ? 25.380 0.388 -14.256 1.00 79.31 97 TYR A O 1
ATOM 787 N N . GLU A 1 98 ? 24.033 -0.743 -15.647 1.00 83.44 98 GLU A N 1
ATOM 788 C CA . GLU A 1 98 ? 24.958 -0.826 -16.785 1.00 83.44 98 GLU A CA 1
ATOM 789 C C . GLU A 1 98 ? 24.921 0.426 -17.686 1.00 83.44 98 GLU A C 1
ATOM 791 O O . GLU A 1 98 ? 25.520 0.444 -18.758 1.00 83.44 98 GLU A O 1
ATOM 796 N N . GLY A 1 99 ? 24.212 1.487 -17.278 1.00 81.38 99 GLY A N 1
ATOM 797 C CA . GLY A 1 99 ? 24.121 2.746 -18.026 1.00 81.38 99 GLY A CA 1
ATOM 798 C C . GLY A 1 99 ? 23.133 2.726 -19.199 1.00 81.38 99 GLY A C 1
ATOM 799 O O . GLY A 1 99 ? 23.023 3.712 -19.924 1.00 81.38 99 GLY A O 1
ATOM 800 N N . GLY A 1 100 ? 22.393 1.630 -19.387 1.00 87.06 100 GLY A N 1
ATOM 801 C CA . GLY A 1 100 ? 21.303 1.526 -20.360 1.00 87.06 100 GLY A CA 1
ATOM 802 C C . GLY A 1 100 ? 19.944 1.936 -19.785 1.00 87.06 100 GLY A C 1
ATOM 803 O O . GLY A 1 100 ? 19.787 2.094 -18.573 1.00 87.06 100 GLY A O 1
ATOM 804 N N . ARG A 1 101 ? 18.928 2.035 -20.648 1.00 90.00 101 ARG A N 1
ATOM 805 C CA . ARG A 1 101 ? 17.521 2.214 -20.258 1.00 90.00 101 ARG A CA 1
ATOM 806 C C . ARG A 1 101 ? 16.711 0.990 -20.634 1.00 90.00 101 ARG A C 1
ATOM 808 O O . ARG A 1 101 ? 16.839 0.485 -21.745 1.00 90.00 101 ARG A O 1
ATOM 815 N N . ARG A 1 102 ? 15.842 0.550 -19.728 1.00 91.94 102 ARG A N 1
ATOM 816 C CA . ARG A 1 102 ? 14.851 -0.494 -20.011 1.00 91.94 102 ARG A CA 1
ATOM 817 C C . ARG A 1 102 ? 13.465 -0.055 -19.576 1.00 91.94 102 ARG A C 1
ATOM 819 O O . ARG A 1 102 ? 13.335 0.859 -18.766 1.00 91.94 102 ARG A O 1
ATOM 826 N N . LEU A 1 103 ? 12.438 -0.721 -20.089 1.00 93.00 103 LEU A N 1
ATOM 827 C CA . LEU A 1 103 ? 11.071 -0.510 -19.623 1.00 93.00 103 LEU A CA 1
ATOM 828 C C . LEU A 1 103 ? 10.950 -0.871 -18.137 1.00 93.00 103 LEU A C 1
ATOM 830 O O . LEU A 1 103 ? 11.583 -1.823 -17.661 1.00 93.00 103 LEU A O 1
ATOM 834 N N . ARG A 1 104 ? 10.145 -0.085 -17.420 1.00 92.69 104 ARG A N 1
ATOM 835 C CA . ARG A 1 104 ? 9.700 -0.400 -16.064 1.00 92.69 104 ARG A CA 1
ATOM 836 C C . ARG A 1 104 ? 8.934 -1.722 -16.094 1.00 92.69 104 ARG A C 1
ATOM 838 O O . ARG A 1 104 ? 8.042 -1.905 -16.916 1.00 92.69 104 ARG A O 1
ATOM 845 N N . ASP A 1 105 ? 9.291 -2.620 -15.190 1.00 90.44 105 ASP A N 1
ATOM 846 C CA . ASP A 1 105 ? 8.685 -3.936 -15.028 1.00 90.44 105 ASP A CA 1
ATOM 847 C C . ASP A 1 105 ? 8.106 -4.087 -13.612 1.00 90.44 105 ASP A C 1
ATOM 849 O O . ASP A 1 105 ? 8.443 -3.347 -12.686 1.00 90.44 105 ASP A O 1
ATOM 853 N N . TYR A 1 106 ? 7.253 -5.091 -13.435 1.00 85.81 106 TYR A N 1
ATOM 854 C CA . TYR A 1 106 ? 6.614 -5.470 -12.183 1.00 85.81 106 TYR A CA 1
ATOM 855 C C . TYR A 1 106 ? 7.597 -5.646 -11.016 1.00 85.81 106 TYR A C 1
ATOM 857 O O . TYR A 1 106 ? 7.290 -5.311 -9.870 1.00 85.81 106 TYR A O 1
ATOM 865 N N . ASN A 1 107 ? 8.803 -6.148 -11.298 1.00 88.81 107 ASN A N 1
ATOM 866 C CA . ASN A 1 107 ? 9.829 -6.367 -10.280 1.00 88.81 107 ASN A CA 1
ATOM 867 C C . ASN A 1 107 ? 10.398 -5.060 -9.707 1.00 88.81 107 ASN A C 1
ATOM 869 O O . ASN A 1 107 ? 10.877 -5.043 -8.571 1.00 88.81 107 ASN A O 1
ATOM 873 N N . ASP A 1 108 ? 10.300 -3.948 -10.440 1.00 91.19 108 ASP A N 1
ATOM 874 C CA . ASP A 1 108 ? 10.864 -2.665 -10.015 1.00 91.19 108 ASP A CA 1
ATOM 875 C C . ASP A 1 108 ? 10.125 -2.061 -8.817 1.00 91.19 108 ASP A C 1
ATOM 877 O O . ASP A 1 108 ? 10.694 -1.260 -8.072 1.00 91.19 108 ASP A O 1
ATOM 881 N N . PHE A 1 109 ? 8.884 -2.493 -8.568 1.00 93.31 109 PHE A N 1
ATOM 882 C CA . PHE A 1 109 ? 8.122 -2.058 -7.401 1.00 93.31 109 PHE A CA 1
ATOM 883 C C . PHE A 1 109 ? 8.755 -2.502 -6.072 1.00 93.31 109 PHE A C 1
ATOM 885 O O . PHE A 1 109 ? 8.519 -1.883 -5.034 1.00 93.31 109 PHE A O 1
ATOM 892 N N . GLN A 1 110 ? 9.607 -3.534 -6.074 1.00 91.62 110 GLN A N 1
ATOM 893 C CA . GLN A 1 110 ? 10.261 -3.999 -4.846 1.00 91.62 110 GLN A CA 1
ATOM 894 C C . GLN A 1 110 ? 11.145 -2.940 -4.200 1.00 91.62 110 GLN A C 1
ATOM 896 O O . GLN A 1 110 ? 11.265 -2.897 -2.974 1.00 91.62 110 GLN A O 1
ATOM 901 N N . ARG A 1 111 ? 11.724 -2.041 -5.000 1.00 89.69 111 ARG A N 1
ATOM 902 C CA . ARG A 1 111 ? 12.478 -0.904 -4.473 1.00 89.69 111 ARG A CA 1
ATOM 903 C C . ARG A 1 111 ? 11.581 0.000 -3.626 1.00 89.69 111 ARG A C 1
ATOM 905 O O . ARG A 1 111 ? 11.922 0.291 -2.483 1.00 89.69 111 ARG A O 1
ATOM 912 N N . ASP A 1 112 ? 10.402 0.348 -4.140 1.00 90.94 112 ASP A N 1
ATOM 913 C CA . ASP A 1 112 ? 9.429 1.201 -3.446 1.00 90.94 112 ASP A CA 1
ATOM 914 C C . ASP A 1 112 ? 8.923 0.564 -2.141 1.00 90.94 112 ASP A C 1
ATOM 916 O O . ASP A 1 112 ? 8.709 1.262 -1.140 1.00 90.94 112 ASP A O 1
ATOM 920 N N . VAL A 1 113 ? 8.750 -0.765 -2.147 1.00 91.50 113 VAL A N 1
ATOM 921 C CA . VAL A 1 113 ? 8.393 -1.560 -0.962 1.00 91.50 113 VAL A CA 1
ATOM 922 C C . VAL A 1 113 ? 9.504 -1.498 0.081 1.00 91.50 113 VAL A C 1
ATOM 924 O O . VAL A 1 113 ? 9.241 -1.151 1.234 1.00 91.50 113 VAL A O 1
ATOM 927 N N . ASN A 1 114 ? 10.743 -1.787 -0.315 1.00 90.00 114 ASN A N 1
ATOM 928 C CA . ASN A 1 114 ? 11.895 -1.793 0.585 1.00 90.00 114 ASN A CA 1
ATOM 929 C C . ASN A 1 114 ? 12.127 -0.420 1.221 1.00 90.00 114 ASN A C 1
ATOM 931 O O . ASN A 1 114 ? 12.298 -0.325 2.438 1.00 90.00 114 ASN A O 1
ATOM 935 N N . GLU A 1 115 ? 12.049 0.647 0.427 1.00 90.12 115 GLU A N 1
ATOM 936 C CA . GLU A 1 115 ? 12.155 2.018 0.923 1.00 90.12 115 GLU A CA 1
ATOM 937 C C . GLU A 1 115 ? 11.074 2.339 1.961 1.00 90.12 115 GLU A C 1
ATOM 939 O O . GLU A 1 115 ? 11.363 2.921 3.004 1.00 90.12 115 GLU A O 1
ATOM 944 N N . GLU A 1 116 ? 9.815 1.959 1.721 1.00 90.88 116 GLU A N 1
ATOM 945 C CA . GLU A 1 116 ? 8.740 2.210 2.688 1.00 90.88 116 GLU A CA 1
ATOM 946 C C . GLU A 1 116 ? 8.912 1.394 3.976 1.00 90.88 116 GLU A C 1
ATOM 948 O O . GLU A 1 116 ? 8.596 1.879 5.067 1.00 90.88 116 GLU A O 1
ATOM 953 N N . MET A 1 117 ? 9.421 0.166 3.875 1.00 86.75 117 MET A N 1
ATOM 954 C CA . MET A 1 117 ? 9.677 -0.680 5.041 1.00 86.75 117 MET A CA 1
ATOM 955 C C . MET A 1 117 ? 10.800 -0.124 5.920 1.00 86.75 117 MET A C 1
ATOM 957 O O . MET A 1 117 ? 10.702 -0.214 7.148 1.00 86.75 117 MET A O 1
ATOM 961 N N . GLN A 1 118 ? 11.807 0.504 5.308 1.00 85.75 118 GLN A N 1
ATOM 962 C CA . GLN A 1 118 ? 12.903 1.184 6.001 1.00 85.75 118 GLN A CA 1
ATOM 963 C C . GLN A 1 118 ? 12.506 2.551 6.572 1.00 85.75 118 GLN A C 1
ATOM 965 O O . GLN A 1 118 ? 13.152 3.024 7.507 1.00 85.75 118 GLN A O 1
ATOM 970 N N . ARG A 1 119 ? 11.425 3.184 6.084 1.00 83.38 119 ARG A N 1
ATOM 971 C CA . ARG A 1 119 ? 10.927 4.436 6.677 1.00 83.38 119 ARG A CA 1
ATOM 972 C C . ARG A 1 119 ? 10.542 4.215 8.137 1.00 83.38 119 ARG A C 1
ATOM 974 O O . ARG A 1 119 ? 9.610 3.466 8.467 1.00 83.38 119 ARG A O 1
ATOM 981 N N . THR A 1 120 ? 11.240 4.926 9.011 1.00 70.25 120 THR A N 1
ATOM 982 C CA . THR A 1 120 ? 10.928 5.027 10.431 1.00 70.25 120 THR A CA 1
ATOM 983 C C . THR A 1 120 ? 9.799 6.032 10.653 1.00 70.25 120 THR A C 1
ATOM 985 O O . THR A 1 120 ? 9.562 6.956 9.869 1.00 70.25 120 THR A O 1
ATOM 988 N N . ASN A 1 121 ? 9.053 5.850 11.744 1.00 65.69 121 ASN A N 1
ATOM 989 C CA . ASN A 1 121 ? 8.123 6.875 12.198 1.00 65.69 121 ASN A CA 1
ATOM 990 C C . ASN A 1 121 ? 8.934 8.043 12.760 1.00 65.69 121 ASN A C 1
ATOM 992 O O . ASN A 1 121 ? 9.373 7.983 13.906 1.00 65.69 121 ASN A O 1
ATOM 996 N N . SER A 1 122 ? 9.061 9.115 11.976 1.00 69.19 122 SER A N 1
ATOM 997 C CA . SER A 1 122 ? 9.707 10.377 12.371 1.00 69.19 122 SER A CA 1
ATOM 998 C C . SER A 1 122 ? 9.224 10.912 13.731 1.00 69.19 122 SER A C 1
ATOM 1000 O O . SER A 1 122 ? 9.982 11.567 14.435 1.00 69.19 122 SER A O 1
ATOM 1002 N N . TYR A 1 123 ? 7.999 10.579 14.158 1.00 66.31 123 TYR A N 1
ATOM 1003 C CA . TYR A 1 123 ? 7.492 10.929 15.488 1.00 66.31 123 TYR A CA 1
ATOM 1004 C C . TYR A 1 123 ? 8.307 10.324 16.637 1.00 66.31 123 TYR A C 1
ATOM 1006 O O . TYR A 1 123 ? 8.526 10.997 17.634 1.00 66.31 123 TYR A O 1
ATOM 1014 N N . LYS A 1 124 ? 8.757 9.069 16.519 1.00 68.62 124 LYS A N 1
ATOM 1015 C CA . LYS A 1 124 ? 9.530 8.411 17.580 1.00 68.62 124 LYS A CA 1
ATOM 1016 C C . LYS A 1 124 ? 10.875 9.112 17.769 1.00 68.62 124 LYS A C 1
ATOM 1018 O O . LYS A 1 124 ? 11.214 9.486 18.880 1.00 68.62 124 LYS A O 1
ATOM 1023 N N . GLU A 1 125 ? 11.572 9.358 16.667 1.00 71.75 125 GLU A N 1
ATOM 1024 C CA . GLU A 1 125 ? 12.850 10.071 16.653 1.00 71.75 125 GLU A CA 1
ATOM 1025 C C . GLU A 1 125 ? 12.702 11.524 17.128 1.00 71.75 125 GLU A C 1
ATOM 1027 O O . GLU A 1 125 ? 13.508 12.005 17.920 1.00 71.75 125 GLU A O 1
ATOM 1032 N N . ARG A 1 126 ? 11.624 12.209 16.718 1.00 72.44 126 ARG A N 1
ATOM 1033 C CA . ARG A 1 126 ? 11.299 13.558 17.198 1.00 72.44 126 ARG A CA 1
ATOM 1034 C C . ARG A 1 126 ? 10.998 13.575 18.697 1.00 72.44 126 ARG A C 1
ATOM 1036 O O . ARG A 1 126 ? 11.541 14.419 19.393 1.00 72.44 126 ARG A O 1
ATOM 1043 N N . ALA A 1 127 ? 10.195 12.643 19.204 1.00 77.25 127 ALA A N 1
ATOM 1044 C CA . ALA A 1 127 ? 9.888 12.544 20.630 1.00 77.25 127 ALA A CA 1
ATOM 1045 C C . ALA A 1 127 ? 11.136 12.194 21.459 1.00 77.25 127 ALA A C 1
ATOM 1047 O O . ALA A 1 127 ? 11.350 12.762 22.525 1.00 77.25 127 ALA A O 1
ATOM 1048 N N . GLU A 1 128 ? 11.996 11.301 20.963 1.00 80.19 128 GLU A N 1
ATOM 1049 C CA . GLU A 1 128 ? 13.290 10.987 21.582 1.00 80.19 128 GLU A CA 1
ATOM 1050 C C . GLU A 1 128 ? 14.212 12.211 21.605 1.00 80.19 128 GLU A C 1
ATOM 1052 O O . GLU A 1 128 ? 14.852 12.485 22.620 1.00 80.19 128 GLU A O 1
ATOM 1057 N N . MET A 1 129 ? 14.242 12.989 20.521 1.00 78.88 129 MET A N 1
ATOM 1058 C CA . MET A 1 129 ? 14.982 14.246 20.451 1.00 78.88 129 MET A CA 1
ATOM 1059 C C . MET A 1 129 ? 14.418 15.293 21.421 1.00 78.88 129 MET A C 1
ATOM 1061 O O . MET A 1 129 ? 15.192 15.911 22.142 1.00 78.88 129 MET A O 1
ATOM 1065 N N . GLU A 1 130 ? 13.099 15.471 21.495 1.00 82.69 130 GLU A N 1
ATOM 1066 C CA . GLU A 1 130 ? 12.439 16.400 22.425 1.00 82.69 130 GLU A CA 1
ATOM 1067 C C . GLU A 1 130 ? 12.688 16.016 23.892 1.00 82.69 130 GLU A C 1
ATOM 1069 O O . GLU A 1 130 ? 12.967 16.888 24.715 1.00 82.69 130 GLU A O 1
ATOM 1074 N N . MET A 1 131 ? 12.673 14.718 24.214 1.00 77.19 131 MET A N 1
ATOM 1075 C CA . MET A 1 131 ? 13.043 14.200 25.537 1.00 77.19 131 MET A CA 1
ATOM 1076 C C . MET A 1 131 ? 14.525 14.441 25.843 1.00 77.19 131 MET A C 1
ATOM 1078 O O . MET A 1 131 ? 14.858 14.899 26.934 1.00 77.19 131 MET A O 1
ATOM 1082 N N . ARG A 1 132 ? 15.420 14.195 24.875 1.00 81.44 132 ARG A N 1
ATOM 1083 C CA . ARG A 1 132 ? 16.865 14.450 25.017 1.00 81.44 132 ARG A CA 1
ATOM 1084 C C . ARG A 1 132 ? 17.182 15.936 25.186 1.00 81.44 132 ARG A C 1
ATOM 1086 O O . ARG A 1 132 ? 18.137 16.279 25.871 1.00 81.44 132 ARG A O 1
ATOM 1093 N N . MET A 1 133 ? 16.386 16.804 24.568 1.00 79.94 133 MET A N 1
ATOM 1094 C CA . MET A 1 133 ? 16.519 18.260 24.643 1.00 79.94 133 MET A CA 1
ATOM 1095 C C . MET A 1 133 ? 15.756 18.872 25.832 1.00 79.94 133 MET A C 1
ATOM 1097 O O . MET A 1 133 ? 15.748 20.090 25.975 1.00 79.94 133 MET A O 1
ATOM 1101 N N . GLY A 1 134 ? 15.108 18.062 26.683 1.00 70.50 134 GLY A N 1
ATOM 1102 C CA . GLY A 1 134 ? 14.371 18.547 27.858 1.00 70.50 134 GLY A CA 1
ATOM 1103 C C . GLY A 1 134 ? 13.119 19.372 27.530 1.00 70.50 134 GLY A C 1
ATOM 1104 O O . GLY A 1 134 ? 12.620 20.093 28.389 1.00 70.50 134 GLY A O 1
ATOM 1105 N N . LEU A 1 135 ? 12.615 19.277 26.295 1.00 65.50 135 LEU A N 1
ATOM 1106 C CA . LEU A 1 135 ? 11.436 19.998 25.799 1.00 65.50 135 LEU A CA 1
ATOM 1107 C C . LEU A 1 135 ? 10.139 19.188 25.947 1.00 65.50 135 LEU A C 1
ATOM 1109 O O . LEU A 1 135 ? 9.052 19.715 25.709 1.00 65.50 135 LEU A O 1
ATOM 1113 N N . GLY A 1 136 ? 10.238 17.916 26.350 1.00 58.22 136 GLY A N 1
ATOM 1114 C CA . GLY A 1 136 ? 9.089 17.110 26.749 1.00 58.22 136 GLY A CA 1
ATOM 1115 C C . GLY A 1 136 ? 8.401 17.775 27.937 1.00 58.22 136 GLY A C 1
ATOM 1116 O O . GLY A 1 136 ? 8.978 17.843 29.017 1.00 58.22 136 GLY A O 1
ATOM 1117 N N . THR A 1 137 ? 7.202 18.311 27.703 1.00 58.19 137 THR A N 1
ATOM 1118 C CA . THR A 1 137 ? 6.432 19.157 28.622 1.00 58.19 137 THR A CA 1
ATOM 1119 C C . THR A 1 137 ? 6.614 18.751 30.083 1.00 58.19 137 THR A C 1
ATOM 1121 O O . THR A 1 137 ? 6.059 17.742 30.530 1.00 58.19 137 THR A O 1
ATOM 1124 N N . SER A 1 138 ? 7.363 19.558 30.837 1.00 52.41 138 SER A N 1
ATOM 1125 C CA . SER A 1 138 ? 7.288 19.549 32.289 1.00 52.41 138 SER A CA 1
ATOM 1126 C C . SER A 1 138 ? 5.833 19.837 32.648 1.00 52.41 138 SER A C 1
ATOM 1128 O O . SER A 1 138 ? 5.305 20.922 32.417 1.00 52.41 138 SER A O 1
ATOM 1130 N N . CYS A 1 139 ? 5.127 18.823 33.138 1.00 53.41 139 CYS A N 1
ATOM 1131 C CA . CYS A 1 139 ? 3.822 19.043 33.729 1.00 53.41 139 CYS A CA 1
ATOM 1132 C C . CYS A 1 139 ? 4.074 19.934 34.958 1.00 53.41 139 CYS A C 1
ATOM 1134 O O . CYS A 1 139 ? 4.823 19.506 35.842 1.00 53.41 139 CYS A O 1
ATOM 1136 N N . PRO A 1 140 ? 3.544 21.170 35.018 1.00 51.78 140 PRO A N 1
ATOM 1137 C CA . PRO A 1 140 ? 3.811 22.037 36.152 1.00 51.78 140 PRO A CA 1
ATOM 1138 C C . PRO A 1 140 ? 3.261 21.363 37.416 1.00 51.78 140 PRO A C 1
ATOM 1140 O O . PRO A 1 140 ? 2.158 20.797 37.372 1.00 51.78 140 PRO A O 1
ATOM 1143 N N . PRO A 1 141 ? 4.006 21.376 38.536 1.00 50.22 141 PRO A N 1
ATOM 1144 C CA . PRO A 1 141 ? 3.508 20.821 39.779 1.00 50.22 141 PRO A CA 1
ATOM 1145 C C . PRO A 1 141 ? 2.243 21.586 40.171 1.00 50.22 141 PRO A C 1
ATOM 1147 O O . PRO A 1 141 ? 2.256 22.799 40.374 1.00 50.22 141 PRO A O 1
ATOM 1150 N N . LYS A 1 142 ? 1.121 20.869 40.274 1.00 55.91 142 LYS A N 1
ATOM 1151 C CA . LYS A 1 142 ? -0.048 21.376 40.989 1.00 55.91 142 LYS A CA 1
ATOM 1152 C C . LYS A 1 142 ? 0.360 21.462 42.451 1.00 55.91 142 LYS A C 1
ATOM 1154 O O . LYS A 1 142 ? 0.420 20.421 43.093 1.00 55.91 142 LYS A O 1
ATOM 1159 N N . ASN A 1 143 ? 0.721 22.654 42.917 1.00 50.69 143 ASN A N 1
ATOM 1160 C CA . ASN A 1 143 ? 0.432 23.180 44.254 1.00 50.69 143 ASN A CA 1
ATOM 1161 C C . ASN A 1 143 ? 1.370 24.341 44.584 1.00 50.69 143 ASN A C 1
ATOM 1163 O O . ASN A 1 143 ? 2.505 24.128 44.995 1.00 50.69 143 ASN A O 1
ATOM 1167 N N . GLN A 1 144 ? 0.833 25.554 44.533 1.00 42.12 144 GLN A N 1
ATOM 1168 C CA . GLN A 1 144 ? 1.053 26.537 45.588 1.00 42.12 144 GLN A CA 1
ATOM 1169 C C . GLN A 1 144 ? -0.229 27.361 45.682 1.00 42.12 144 GLN A C 1
ATOM 1171 O O . GLN A 1 144 ? -0.522 28.207 44.844 1.00 42.12 144 GLN A O 1
ATOM 1176 N N . GLN A 1 145 ? -1.058 26.969 46.651 1.00 46.25 145 GLN A N 1
ATOM 1177 C CA . GLN A 1 145 ? -2.206 27.739 47.108 1.00 46.25 145 GLN A CA 1
ATOM 1178 C C . GLN A 1 145 ? -1.703 29.089 47.623 1.00 46.25 145 GLN A C 1
ATOM 1180 O O . GLN A 1 145 ? -0.716 29.141 48.358 1.00 46.25 145 GLN A O 1
ATOM 1185 N N . TYR A 1 146 ? -2.396 30.147 47.217 1.00 42.94 146 TYR A N 1
ATOM 1186 C CA . TYR A 1 146 ? -2.278 31.487 47.772 1.00 42.94 146 TYR A CA 1
ATOM 1187 C C . TYR A 1 146 ? -2.599 31.456 49.274 1.00 42.94 146 TYR A C 1
ATOM 1189 O O . TYR A 1 146 ? -3.599 30.853 49.670 1.00 42.94 146 TYR A O 1
ATOM 1197 N N . TYR A 1 147 ? -1.768 32.120 50.076 1.00 50.81 147 TYR A N 1
ATOM 1198 C CA . TYR A 1 147 ? -2.154 32.680 51.371 1.00 50.81 147 TYR A CA 1
ATOM 1199 C C . TYR A 1 147 ? -2.081 34.198 51.263 1.00 50.81 147 TYR A C 1
ATOM 1201 O O . TYR A 1 147 ? -1.121 34.678 50.616 1.00 50.81 147 TYR A O 1
#

Secondary structure (DSSP, 8-state):
----------S--------S--SHHHHHHHHHHHHHHHHHHHHHHHHHHHHHHHHHHHHTS--SS-----HHHHHHHHHHHHHHHHHHHTT-EEE-TTS-EEE--GGGHHHHHHHHHH---HHHHHHHHHHHTT-S--PPPS-----